Protein AF-A0A1G6YA77-F1 (afdb_monomer)

Radius of gyration: 25.4 Å; Cα contacts (8 Å, |Δi|>4): 31; chains: 1; bounding box: 47×41×62 Å

Sequence (72 aa):
MQMTRVAAAVVLLAALAACTPETPADPPAPAAAPAGVPLDPSRESGLPPAVGSDVIELDENGELVVHRLGDR

Secondary structure (DSSP, 8-state):
--HHHHHHHHHHHHHHHT-----------------PPP--TTS--SSPPSTTPEEEEE-TTS-EEEEE----

Structure (mmCIF, N/CA/C/O backbone):
data_AF-A0A1G6YA77-F1
#
_entry.id   AF-A0A1G6YA77-F1
#
loop_
_atom_site.group_PDB
_atom_site.id
_atom_site.type_symbol
_atom_site.label_atom_id
_atom_site.label_alt_id
_atom_site.label_comp_id
_atom_site.label_asym_id
_atom_site.label_entity_id
_atom_site.label_seq_id
_atom_site.pdbx_PDB_ins_code
_atom_site.Cartn_x
_atom_site.Cartn_y
_atom_site.Cartn_z
_atom_site.occupancy
_atom_site.B_iso_or_equiv
_atom_site.auth_seq_id
_atom_site.auth_comp_id
_atom_site.auth_asym_id
_atom_site.auth_atom_id
_atom_site.pdbx_PDB_model_num
ATOM 1 N N . MET A 1 1 ? -30.141 2.044 45.343 1.00 49.62 1 MET A N 1
ATOM 2 C CA . MET A 1 1 ? -29.249 1.853 44.172 1.00 49.62 1 MET A CA 1
ATOM 3 C C . MET A 1 1 ? -28.992 3.184 43.443 1.00 49.62 1 MET A C 1
ATOM 5 O O . MET A 1 1 ? -29.338 3.323 42.280 1.00 49.62 1 MET A O 1
ATOM 9 N N . GLN A 1 2 ? -28.425 4.193 44.119 1.00 54.38 2 GLN A N 1
ATOM 10 C CA . GLN A 1 2 ? -28.128 5.508 43.507 1.00 54.38 2 GLN A CA 1
ATOM 11 C C . GLN A 1 2 ? -26.627 5.861 43.519 1.00 54.38 2 GLN A C 1
ATOM 13 O O . GLN A 1 2 ? -26.195 6.693 42.731 1.00 54.38 2 GLN A O 1
ATOM 18 N N . MET A 1 3 ? -25.816 5.184 44.342 1.00 54.81 3 MET A N 1
ATOM 19 C CA . MET A 1 3 ? -24.388 5.493 44.518 1.00 54.81 3 MET A CA 1
ATOM 20 C C . MET A 1 3 ? -23.516 5.104 43.313 1.00 54.81 3 MET A C 1
ATOM 22 O O . MET A 1 3 ? -22.506 5.745 43.052 1.00 54.81 3 MET A O 1
ATOM 26 N N . THR A 1 4 ? -23.927 4.113 42.518 1.00 55.62 4 THR A N 1
ATOM 27 C CA . THR A 1 4 ? -23.135 3.615 41.381 1.00 55.62 4 THR A CA 1
ATOM 28 C C . THR A 1 4 ? -23.138 4.555 40.172 1.00 55.62 4 THR A C 1
ATOM 30 O O . THR A 1 4 ? -22.217 4.518 39.363 1.00 55.62 4 THR A O 1
ATOM 33 N N . ARG A 1 5 ? -24.153 5.422 40.040 1.00 57.47 5 ARG A N 1
ATOM 34 C CA . ARG A 1 5 ? -24.283 6.335 38.889 1.00 57.47 5 ARG A CA 1
ATOM 35 C C . ARG A 1 5 ? -23.378 7.563 39.000 1.00 57.47 5 ARG A C 1
ATOM 37 O O . ARG A 1 5 ? -22.933 8.077 37.982 1.00 57.47 5 ARG A O 1
ATOM 44 N N . VAL A 1 6 ? -23.073 7.999 40.223 1.00 58.34 6 VAL A N 1
ATOM 45 C CA . VAL A 1 6 ? -22.227 9.179 40.466 1.00 58.34 6 VAL A CA 1
ATOM 46 C C . VAL A 1 6 ? -20.764 8.873 40.130 1.00 58.34 6 VAL A C 1
ATOM 48 O O . VAL A 1 6 ? -20.107 9.679 39.483 1.00 58.34 6 VAL A O 1
ATOM 51 N N . ALA A 1 7 ? -20.273 7.679 40.480 1.00 56.56 7 ALA A N 1
ATOM 52 C CA . ALA A 1 7 ? -18.891 7.279 40.206 1.00 56.56 7 ALA A CA 1
ATOM 53 C C . ALA A 1 7 ? -18.588 7.185 38.700 1.00 56.56 7 ALA A C 1
ATOM 55 O O . ALA A 1 7 ? -17.555 7.672 38.248 1.00 56.56 7 ALA A O 1
ATOM 56 N N . ALA A 1 8 ? -19.512 6.625 37.911 1.00 58.88 8 ALA A N 1
ATOM 57 C CA . ALA A 1 8 ? -19.344 6.513 36.463 1.00 58.88 8 ALA A CA 1
ATOM 58 C C . ALA A 1 8 ? -19.276 7.888 35.775 1.00 58.88 8 ALA A C 1
ATOM 60 O O . ALA A 1 8 ? -18.464 8.086 34.875 1.00 58.88 8 ALA A O 1
ATOM 61 N N . ALA A 1 9 ? -20.080 8.853 36.234 1.00 59.50 9 ALA A N 1
ATOM 62 C CA . ALA A 1 9 ? -20.087 10.206 35.683 1.00 59.50 9 ALA A CA 1
ATOM 63 C C . ALA A 1 9 ? -18.781 10.967 35.970 1.00 59.50 9 ALA A C 1
ATOM 65 O O . ALA A 1 9 ? -18.279 11.667 35.094 1.00 59.50 9 ALA A O 1
ATOM 66 N N . VAL A 1 10 ? -18.201 10.800 37.166 1.00 59.88 10 VAL A N 1
ATOM 67 C CA . VAL A 1 10 ? -16.928 11.444 37.540 1.00 59.88 10 VAL A CA 1
ATOM 68 C C . VAL A 1 10 ? -15.755 10.879 36.731 1.00 59.88 10 VAL A C 1
ATOM 70 O O . VAL A 1 10 ? -14.919 11.647 36.259 1.00 59.88 10 VAL A O 1
ATOM 73 N N . VAL A 1 11 ? -15.715 9.560 36.512 1.00 60.72 11 VAL A N 1
ATOM 74 C CA . VAL A 1 11 ? -14.678 8.921 35.679 1.00 60.72 11 VAL A CA 1
ATOM 75 C C . VAL A 1 11 ? -14.774 9.387 34.224 1.00 60.72 11 VAL A C 1
ATOM 77 O O . VAL A 1 11 ? -13.751 9.689 33.612 1.00 60.72 11 VAL A O 1
ATOM 80 N N . LEU A 1 12 ? -15.993 9.512 33.685 1.00 59.59 12 LEU A N 1
ATOM 81 C CA . LEU A 1 12 ? -16.197 9.995 32.319 1.00 59.59 12 LEU A CA 1
ATOM 82 C C . LEU A 1 12 ? -15.726 11.450 32.160 1.00 59.59 12 LEU A C 1
ATOM 84 O O . LEU A 1 12 ? -15.038 11.768 31.195 1.00 59.59 12 LEU A O 1
ATOM 88 N N . LEU A 1 13 ? -16.034 12.326 33.125 1.00 58.12 13 LEU A N 1
ATOM 89 C CA . LEU A 1 13 ? -15.628 13.736 33.075 1.00 58.12 13 LEU A CA 1
ATOM 90 C C . LEU A 1 13 ? -14.100 13.909 33.141 1.00 58.12 13 LEU A C 1
ATOM 92 O O . LEU A 1 13 ? -13.546 14.759 32.446 1.00 58.12 13 LEU A O 1
ATOM 96 N N . ALA A 1 14 ? -13.419 13.086 33.943 1.00 58.75 14 ALA A N 1
ATOM 97 C CA . ALA A 1 14 ? -11.960 13.093 34.043 1.00 58.75 14 ALA A CA 1
ATOM 98 C C . ALA A 1 14 ? -11.285 12.635 32.737 1.00 58.75 14 ALA A C 1
ATOM 100 O O . ALA A 1 14 ? -10.271 13.207 32.337 1.00 58.75 14 ALA A O 1
ATOM 101 N N . ALA A 1 15 ? -11.870 11.653 32.043 1.00 58.16 15 ALA A N 1
ATOM 102 C CA . ALA A 1 15 ? -11.367 11.190 30.752 1.00 58.16 15 ALA A CA 1
ATOM 103 C C . ALA A 1 15 ? -11.512 12.254 29.647 1.00 58.16 15 ALA A C 1
ATOM 105 O O . ALA A 1 15 ? -10.619 12.388 28.814 1.00 58.16 15 ALA A O 1
ATOM 106 N N . LEU A 1 16 ? -12.591 13.050 29.663 1.00 56.38 16 LEU A N 1
ATOM 107 C CA . LEU A 1 16 ? -12.760 14.149 28.705 1.00 56.38 16 LEU A CA 1
ATOM 108 C C . LEU A 1 16 ? -11.794 15.315 28.967 1.00 56.38 16 LEU A C 1
ATOM 110 O O . LEU A 1 16 ? -11.301 15.912 28.016 1.00 56.38 16 LEU A O 1
ATOM 114 N N . ALA A 1 17 ? -11.487 15.627 30.230 1.00 53.19 17 ALA A N 1
ATOM 115 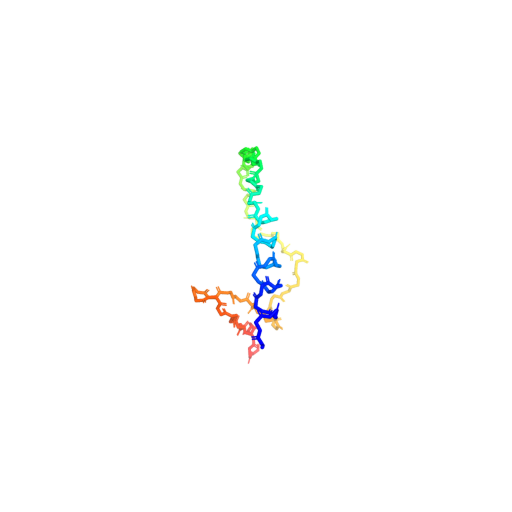C CA . ALA A 1 17 ? -10.567 16.717 30.571 1.00 53.19 17 ALA A CA 1
ATOM 116 C C . ALA A 1 17 ? -9.101 16.419 30.201 1.00 53.19 17 ALA A C 1
ATOM 118 O O . ALA A 1 17 ? -8.345 17.341 29.915 1.00 53.19 17 ALA A O 1
ATOM 119 N N . ALA A 1 18 ? -8.706 15.141 30.176 1.00 54.69 18 ALA A N 1
ATOM 120 C CA . ALA A 1 18 ? -7.384 14.707 29.718 1.00 54.69 18 ALA A CA 1
ATOM 121 C C . ALA A 1 18 ? -7.262 14.648 28.183 1.00 54.69 18 ALA A C 1
ATOM 123 O O . ALA A 1 18 ? -6.167 14.472 27.656 1.00 54.69 18 ALA A O 1
ATOM 124 N N . CYS A 1 19 ? -8.376 14.799 27.462 1.00 46.62 19 CYS A N 1
ATOM 125 C CA . CYS A 1 19 ? -8.422 14.838 26.007 1.00 46.62 19 CYS A CA 1
ATOM 126 C C . CYS A 1 19 ? -8.476 16.293 25.523 1.00 46.62 19 CYS A C 1
ATOM 128 O O . CYS A 1 19 ? -9.327 16.671 24.720 1.00 46.62 19 CYS A O 1
ATOM 130 N N . THR A 1 20 ? -7.588 17.148 26.035 1.00 55.56 20 THR A N 1
ATOM 131 C CA . THR A 1 20 ? -7.287 18.388 25.322 1.00 55.56 20 THR A CA 1
ATOM 132 C C . THR A 1 20 ? -6.461 17.990 24.108 1.00 55.56 20 THR A C 1
ATOM 134 O O . THR A 1 20 ? -5.385 17.419 24.301 1.00 55.56 20 THR A O 1
ATOM 137 N N . PRO A 1 21 ? -6.930 18.235 22.875 1.00 54.84 21 PRO A N 1
ATOM 138 C CA . PRO A 1 21 ? -6.064 18.117 21.722 1.00 54.84 21 PRO A CA 1
ATOM 139 C C . PRO A 1 21 ? -4.957 19.148 21.929 1.00 54.84 21 PRO A C 1
ATOM 141 O O . PRO A 1 21 ? -5.170 20.347 21.761 1.00 54.84 21 PRO A O 1
ATOM 144 N N . GLU A 1 22 ? -3.789 18.698 22.382 1.00 58.72 22 GLU A N 1
ATOM 145 C CA . GLU A 1 22 ? -2.566 19.445 22.154 1.00 58.72 22 GLU A CA 1
ATOM 146 C C . GLU A 1 22 ? -2.504 19.604 20.640 1.00 58.72 22 GLU A C 1
ATOM 148 O O . GLU A 1 22 ? -2.309 18.628 19.915 1.00 58.72 22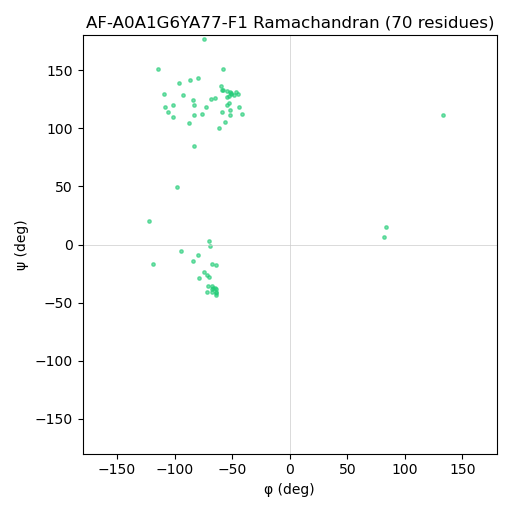 GLU A O 1
ATOM 153 N N . THR A 1 23 ? -2.802 20.810 20.153 1.00 63.09 23 THR A N 1
ATOM 154 C CA . THR A 1 23 ? -2.579 21.165 18.758 1.00 63.09 23 THR A CA 1
ATOM 155 C C . THR A 1 23 ? -1.126 20.807 18.479 1.00 63.09 23 THR A C 1
ATOM 157 O O . THR A 1 23 ? -0.252 21.395 19.125 1.00 63.09 23 THR A O 1
ATOM 160 N N . PRO A 1 24 ? -0.844 19.842 17.583 1.00 64.00 24 PRO A N 1
ATOM 161 C CA . PRO A 1 24 ? 0.522 19.581 17.176 1.00 64.00 24 PRO A CA 1
ATOM 162 C C . PRO A 1 24 ? 1.087 20.923 16.73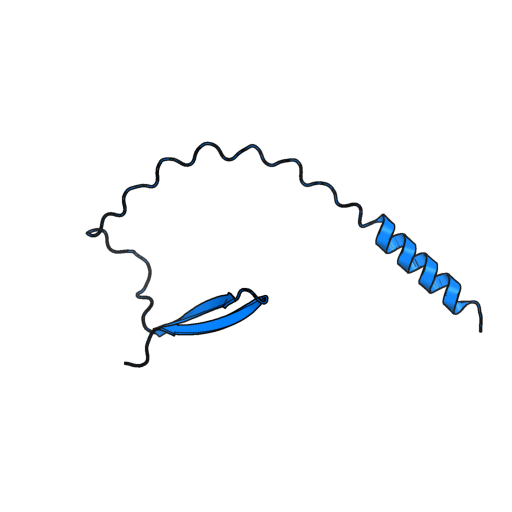2 1.00 64.00 24 PRO A C 1
ATOM 164 O O . PRO A 1 24 ? 0.474 21.592 15.898 1.00 64.00 24 PRO A O 1
ATOM 167 N N . ALA A 1 25 ? 2.178 21.365 17.360 1.00 70.50 25 ALA A N 1
ATOM 168 C CA . ALA A 1 25 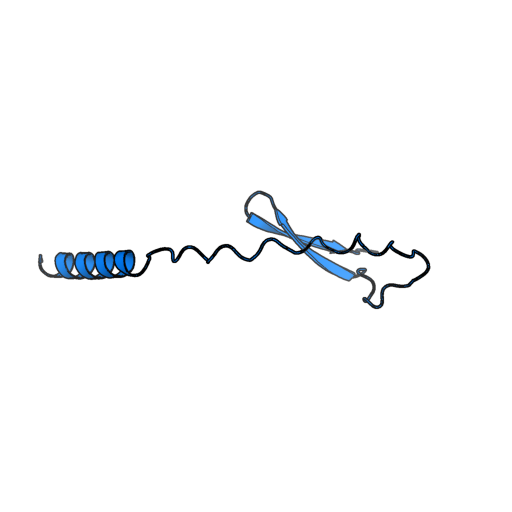? 2.864 22.565 16.916 1.00 70.50 25 ALA A CA 1
ATOM 169 C C . ALA A 1 25 ? 3.054 22.447 15.402 1.00 70.50 25 ALA A C 1
ATOM 171 O O . ALA A 1 25 ? 3.487 21.393 14.932 1.00 70.50 25 ALA A O 1
ATOM 172 N N . ASP A 1 26 ? 2.649 23.488 14.673 1.00 62.66 26 ASP A N 1
ATOM 173 C CA . ASP A 1 26 ? 2.637 23.491 13.214 1.00 62.66 26 ASP A CA 1
ATOM 174 C C . ASP A 1 26 ? 4.032 23.054 12.738 1.00 62.66 26 ASP A C 1
ATOM 176 O O . ASP A 1 26 ? 5.018 23.742 13.047 1.00 62.66 26 ASP A O 1
ATOM 180 N N . PRO A 1 27 ? 4.174 21.862 12.125 1.00 68.06 27 PRO A N 1
ATOM 181 C CA . PRO A 1 27 ? 5.478 21.396 11.702 1.00 68.06 27 PRO A CA 1
ATOM 182 C C . PRO A 1 27 ? 6.025 22.433 10.718 1.00 68.06 27 PRO A C 1
ATOM 184 O O . PRO A 1 27 ? 5.272 22.923 9.872 1.00 68.06 27 PRO A O 1
ATOM 187 N N . PRO A 1 28 ? 7.311 22.817 10.826 1.00 69.94 28 PRO A N 1
ATOM 188 C CA . PRO A 1 28 ? 7.886 23.806 9.927 1.00 69.94 28 PRO A CA 1
ATOM 189 C C . PRO A 1 28 ? 7.576 23.394 8.489 1.00 69.94 28 PRO A C 1
ATOM 191 O O . PRO A 1 28 ? 7.766 22.227 8.134 1.00 69.94 28 PRO A O 1
ATOM 194 N N . ALA A 1 29 ? 7.054 24.341 7.701 1.00 74.38 29 ALA A N 1
ATOM 195 C CA . ALA A 1 29 ? 6.642 24.092 6.326 1.00 74.38 29 ALA A CA 1
ATOM 196 C C . ALA A 1 29 ? 7.728 23.272 5.614 1.00 74.38 29 ALA A C 1
ATOM 198 O O . ALA A 1 29 ? 8.906 23.643 5.715 1.00 74.38 29 ALA A O 1
ATOM 199 N N . PRO A 1 30 ? 7.372 22.155 4.949 1.00 66.00 30 PRO A N 1
ATOM 200 C CA . PRO A 1 30 ? 8.359 21.288 4.333 1.00 66.00 30 PRO A CA 1
ATOM 201 C C . PRO A 1 30 ? 9.219 22.142 3.408 1.00 66.00 30 PRO A C 1
ATOM 203 O O . PRO A 1 30 ? 8.708 22.795 2.495 1.00 66.00 30 PRO A O 1
ATOM 206 N N . ALA A 1 31 ? 10.525 22.181 3.689 1.00 72.19 31 ALA A N 1
ATOM 207 C CA . ALA A 1 31 ? 11.483 22.803 2.792 1.00 72.19 31 ALA A CA 1
ATOM 208 C C . ALA A 1 31 ? 11.231 22.217 1.404 1.00 72.19 31 ALA A C 1
ATOM 210 O O . ALA A 1 31 ? 11.089 20.997 1.292 1.00 72.19 31 ALA A O 1
ATOM 211 N N . ALA A 1 32 ? 11.097 23.087 0.395 1.00 68.31 32 ALA A N 1
ATOM 212 C CA . ALA A 1 32 ? 10.735 22.700 -0.962 1.00 68.31 32 ALA A CA 1
ATOM 213 C C . ALA A 1 32 ? 11.481 21.419 -1.340 1.00 68.31 32 ALA A C 1
ATOM 215 O O . ALA A 1 32 ? 12.714 21.415 -1.398 1.00 68.31 32 ALA A O 1
ATOM 216 N N . ALA A 1 33 ? 10.729 20.323 -1.496 1.00 67.75 33 ALA A N 1
ATOM 217 C CA . ALA A 1 3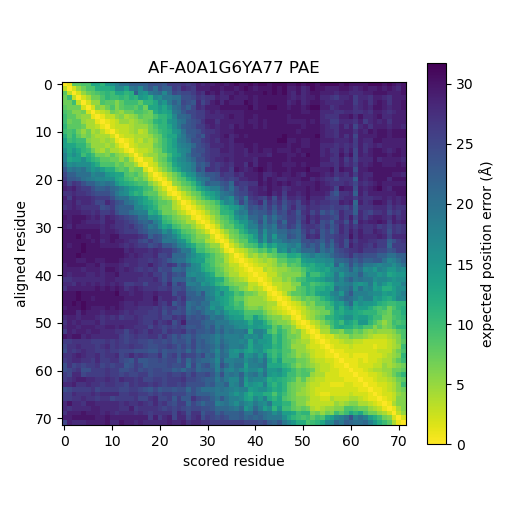3 ? 11.316 19.038 -1.817 1.00 67.75 33 ALA A CA 1
ATOM 218 C C . ALA A 1 33 ? 12.167 19.236 -3.077 1.00 67.75 33 ALA A C 1
ATOM 220 O O . ALA A 1 33 ? 11.690 19.883 -4.019 1.00 67.75 33 ALA A O 1
ATOM 221 N N . PRO A 1 34 ? 13.424 18.754 -3.102 1.00 64.19 34 PRO A N 1
ATOM 222 C CA . PRO A 1 34 ? 14.221 18.831 -4.313 1.00 64.19 34 PRO A CA 1
ATOM 223 C C . PRO A 1 34 ? 13.383 18.237 -5.443 1.00 64.19 34 PRO A C 1
ATOM 225 O O . PRO A 1 34 ? 12.765 17.187 -5.252 1.00 64.19 34 PRO A O 1
ATOM 228 N N . ALA A 1 35 ? 13.305 18.951 -6.571 1.00 70.44 35 ALA A N 1
ATOM 229 C CA . ALA A 1 35 ? 12.580 18.492 -7.749 1.00 70.44 35 ALA A CA 1
ATOM 230 C C . ALA A 1 35 ? 12.934 17.018 -7.967 1.00 70.44 35 ALA A C 1
ATOM 232 O O . ALA A 1 35 ? 14.119 16.690 -8.059 1.00 70.44 35 ALA A O 1
ATOM 233 N N . GLY A 1 36 ? 11.919 16.147 -7.900 1.00 62.41 36 GLY A N 1
ATOM 234 C CA . GLY A 1 36 ? 12.110 14.703 -7.823 1.00 62.41 36 GLY A CA 1
ATOM 235 C C . GLY A 1 36 ? 13.134 14.248 -8.854 1.00 62.41 36 GLY A C 1
ATOM 236 O O . GLY A 1 36 ? 13.074 14.666 -10.011 1.00 62.41 36 GLY A O 1
ATOM 237 N N . VAL A 1 37 ? 14.109 13.448 -8.418 1.00 76.19 37 VAL A N 1
ATOM 238 C CA . VAL A 1 37 ? 15.131 12.917 -9.322 1.00 76.19 37 VAL A CA 1
ATOM 239 C C . VAL A 1 37 ? 14.404 12.213 -10.469 1.00 76.19 37 VAL A C 1
ATOM 241 O O . VAL A 1 37 ? 13.539 11.377 -10.189 1.00 76.19 37 VAL A O 1
ATOM 244 N N . PRO A 1 38 ? 14.708 12.545 -11.736 1.00 77.31 38 PRO A N 1
ATOM 245 C CA . PRO A 1 38 ? 14.094 11.879 -12.871 1.00 77.31 38 PRO A CA 1
ATOM 246 C C . PRO A 1 38 ? 14.262 10.368 -12.730 1.00 77.31 38 PRO A C 1
ATOM 248 O O . PRO A 1 38 ? 15.371 9.883 -12.496 1.00 77.31 38 PRO A O 1
ATOM 251 N N . LEU A 1 39 ? 13.156 9.634 -12.843 1.00 76.44 39 LEU A N 1
ATOM 252 C CA . LEU A 1 39 ? 13.181 8.178 -12.902 1.00 76.44 39 LEU A CA 1
ATOM 253 C C . LEU A 1 39 ? 14.028 7.767 -14.113 1.00 76.44 39 LEU A C 1
ATOM 255 O O . LEU A 1 39 ? 13.658 8.050 -15.250 1.00 76.44 39 LEU A O 1
ATOM 259 N N . ASP A 1 40 ? 15.173 7.133 -13.864 1.00 83.88 40 ASP A N 1
ATOM 260 C CA . ASP A 1 40 ? 16.001 6.535 -14.908 1.00 83.88 40 ASP A CA 1
ATOM 261 C C . ASP A 1 40 ? 15.443 5.140 -15.236 1.00 83.88 40 ASP A C 1
ATOM 263 O O . ASP A 1 40 ? 15.543 4.247 -14.391 1.00 83.88 40 ASP A O 1
ATOM 267 N N . PRO A 1 41 ? 14.863 4.920 -16.432 1.00 76.44 41 PRO A N 1
ATOM 268 C CA . PRO A 1 41 ? 14.283 3.630 -16.803 1.00 76.44 41 PRO A CA 1
ATOM 269 C C . PRO A 1 41 ? 15.331 2.522 -16.973 1.00 76.44 41 PRO A C 1
ATOM 271 O O . PRO A 1 41 ? 14.972 1.348 -16.976 1.00 76.44 41 PRO A O 1
ATOM 274 N N . SER A 1 42 ? 16.613 2.873 -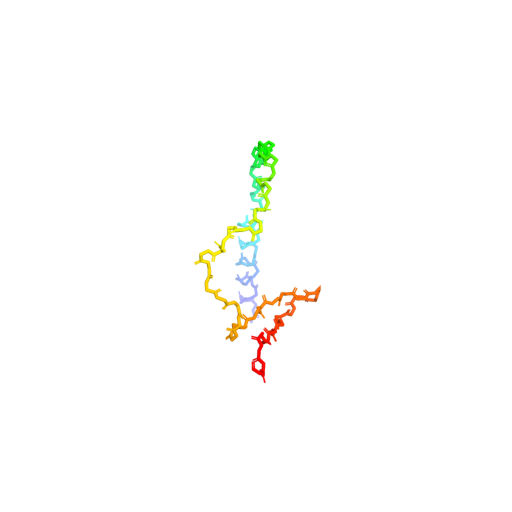17.121 1.00 77.31 42 SER A N 1
ATOM 275 C CA . SER A 1 42 ? 17.711 1.902 -17.235 1.00 77.31 42 SER A CA 1
ATOM 276 C C . SER A 1 42 ? 18.206 1.431 -15.868 1.00 77.31 42 SER A C 1
ATOM 278 O O . SER A 1 42 ? 18.960 0.462 -15.776 1.00 77.31 42 SER A O 1
ATOM 280 N N . ARG A 1 43 ? 17.814 2.131 -14.799 1.00 80.50 43 ARG A N 1
ATOM 281 C CA . ARG A 1 43 ? 18.191 1.796 -13.433 1.00 80.50 43 ARG A CA 1
ATOM 282 C C . ARG A 1 43 ? 17.185 0.795 -12.883 1.00 80.50 43 ARG A C 1
ATOM 284 O O . ARG A 1 43 ? 16.067 1.15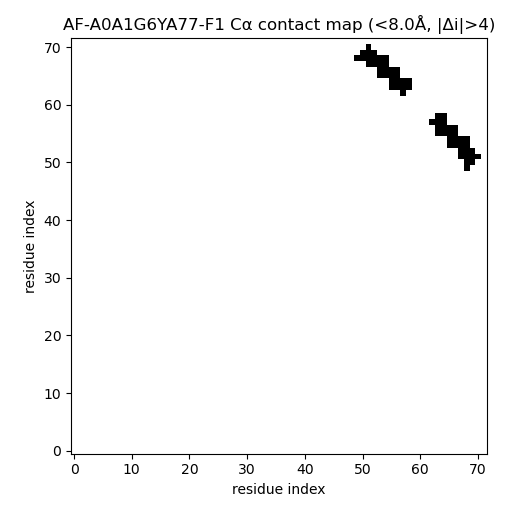9 -12.528 1.00 80.50 43 ARG A O 1
ATOM 291 N N . GLU A 1 44 ? 17.591 -0.467 -12.793 1.00 72.19 44 GLU A N 1
ATOM 292 C CA . GLU A 1 44 ? 16.770 -1.483 -12.138 1.00 72.19 44 GLU A CA 1
ATOM 293 C C . GLU A 1 44 ? 16.500 -1.092 -10.677 1.00 72.19 44 GLU A C 1
ATOM 295 O O . GLU A 1 44 ? 17.397 -0.680 -9.933 1.00 72.19 44 GLU A O 1
ATOM 300 N N . SER A 1 45 ? 15.235 -1.206 -10.269 1.00 69.88 45 SER A N 1
ATOM 301 C CA . SER A 1 45 ? 14.851 -1.090 -8.867 1.00 69.88 45 SER A CA 1
ATOM 302 C C . SER A 1 45 ? 15.470 -2.259 -8.105 1.00 69.88 45 SER A C 1
ATOM 304 O O . SER A 1 45 ? 15.257 -3.410 -8.466 1.00 69.88 45 SER A O 1
ATOM 306 N N . GLY A 1 46 ? 16.213 -1.985 -7.031 1.00 74.31 46 GLY A N 1
ATOM 307 C CA . GLY A 1 46 ? 16.747 -3.032 -6.149 1.00 74.31 46 GLY A CA 1
ATOM 308 C C . GLY A 1 46 ? 15.676 -3.743 -5.311 1.00 74.31 46 GLY A C 1
ATOM 309 O O . GLY A 1 46 ? 16.011 -4.556 -4.452 1.00 74.31 46 GLY A O 1
ATOM 310 N N . LEU A 1 47 ? 14.400 -3.403 -5.509 1.00 72.12 47 LEU A N 1
ATOM 311 C CA . LEU A 1 47 ? 13.278 -4.073 -4.874 1.00 72.12 47 LEU A CA 1
ATOM 312 C C . LEU A 1 47 ? 12.970 -5.384 -5.608 1.00 72.12 47 LEU A C 1
ATOM 314 O O . LEU A 1 47 ? 13.067 -5.438 -6.835 1.00 72.12 47 LEU A O 1
ATOM 318 N N . PRO A 1 48 ? 12.578 -6.436 -4.874 1.00 68.94 48 PRO A N 1
ATOM 319 C CA . PRO A 1 48 ? 12.152 -7.678 -5.495 1.00 68.94 48 PRO A CA 1
ATOM 320 C C . PRO A 1 48 ? 10.964 -7.428 -6.441 1.00 68.94 48 PRO A C 1
ATOM 322 O O . PRO A 1 48 ? 10.176 -6.503 -6.216 1.00 68.94 48 PRO A O 1
ATOM 325 N N . PRO A 1 49 ? 10.816 -8.244 -7.499 1.00 72.81 49 PRO A N 1
ATOM 326 C CA . PRO A 1 49 ? 9.681 -8.133 -8.402 1.00 72.81 49 PRO A CA 1
ATOM 327 C C . PRO A 1 49 ? 8.377 -8.288 -7.613 1.00 72.81 49 PRO A C 1
ATOM 329 O O . PRO A 1 49 ? 8.225 -9.219 -6.830 1.00 72.81 49 PRO A O 1
ATOM 332 N N . ALA A 1 50 ? 7.417 -7.392 -7.850 1.00 69.88 50 ALA A N 1
ATOM 333 C CA . ALA A 1 50 ? 6.112 -7.417 -7.183 1.00 69.88 50 ALA A CA 1
ATOM 334 C C . ALA A 1 50 ? 5.221 -8.605 -7.613 1.00 69.88 50 ALA A C 1
ATOM 336 O O . ALA A 1 50 ? 4.112 -8.765 -7.113 1.00 69.88 50 ALA A O 1
ATOM 337 N N . VAL A 1 51 ? 5.695 -9.443 -8.541 1.00 70.38 51 VAL A N 1
ATOM 338 C CA . VAL A 1 51 ? 5.000 -10.653 -8.992 1.00 70.38 51 VAL A CA 1
ATOM 339 C C . VAL A 1 51 ? 4.973 -11.673 -7.853 1.00 70.38 51 VAL A C 1
ATOM 341 O O . VAL A 1 51 ? 6.011 -12.020 -7.294 1.00 70.38 51 VAL A O 1
ATOM 344 N N . GLY A 1 52 ? 3.779 -12.142 -7.503 1.00 68.38 52 GLY A N 1
ATOM 345 C CA . GLY A 1 52 ? 3.526 -13.003 -6.348 1.00 68.38 52 GLY A CA 1
ATOM 346 C C . GLY A 1 52 ? 3.404 -12.249 -5.020 1.00 68.38 52 GLY A C 1
ATOM 347 O O . GLY A 1 52 ? 3.324 -12.893 -3.977 1.00 68.38 52 GLY A O 1
ATOM 348 N N . SER A 1 53 ? 3.400 -10.911 -5.041 1.00 70.38 53 SER A N 1
ATOM 349 C CA . SER A 1 53 ? 3.160 -10.088 -3.851 1.00 70.38 53 SER A CA 1
ATOM 350 C C . SER A 1 53 ? 1.690 -9.669 -3.772 1.00 70.38 53 SER A C 1
ATOM 352 O O . SER A 1 53 ? 1.078 -9.302 -4.776 1.00 70.38 53 SER A O 1
ATOM 354 N N . ASP A 1 54 ? 1.126 -9.702 -2.567 1.00 83.56 54 ASP A N 1
ATOM 355 C CA . ASP A 1 54 ? -0.199 -9.150 -2.294 1.00 83.56 54 ASP A CA 1
ATOM 356 C C . ASP A 1 54 ? -0.055 -7.638 -2.025 1.00 83.56 54 ASP A C 1
ATOM 358 O O . ASP A 1 54 ? 0.719 -7.220 -1.160 1.00 83.56 54 ASP A O 1
ATOM 362 N N . VAL A 1 55 ? -0.778 -6.809 -2.780 1.00 85.31 55 VAL A N 1
ATOM 363 C CA . VAL A 1 55 ? -0.879 -5.361 -2.548 1.00 85.31 55 VAL A CA 1
ATOM 364 C C . VAL A 1 55 ? -2.088 -5.108 -1.665 1.00 85.31 55 VAL A C 1
ATOM 366 O O . VAL A 1 55 ? -3.179 -5.590 -1.955 1.00 85.31 55 VAL A O 1
ATOM 369 N N . ILE A 1 56 ? -1.891 -4.361 -0.583 1.00 87.75 56 ILE A N 1
ATOM 370 C CA . ILE A 1 56 ? -2.960 -3.992 0.342 1.00 87.75 56 ILE A CA 1
ATOM 371 C C . ILE A 1 56 ? -3.250 -2.508 0.142 1.00 87.75 56 ILE A C 1
ATOM 373 O O . ILE A 1 56 ? -2.371 -1.673 0.363 1.00 87.75 56 ILE A O 1
ATOM 377 N N . GLU A 1 57 ? -4.472 -2.195 -0.266 1.00 91.38 57 GLU A N 1
ATOM 378 C CA . GLU A 1 57 ? -4.967 -0.829 -0.429 1.00 91.38 57 GLU A CA 1
ATOM 379 C C . GLU A 1 57 ? -6.083 -0.558 0.580 1.00 91.38 57 GLU A C 1
ATOM 381 O O . GLU A 1 57 ? -6.784 -1.470 1.013 1.00 91.38 57 GLU A O 1
ATOM 386 N N . LEU A 1 58 ? -6.225 0.703 0.979 1.00 95.25 58 LEU A N 1
ATOM 387 C CA . LEU A 1 58 ? -7.355 1.166 1.772 1.00 95.25 58 LEU A CA 1
ATOM 388 C C . LEU A 1 58 ? -8.313 1.878 0.819 1.00 95.25 58 LEU A C 1
ATOM 390 O O . LEU A 1 58 ? -7.904 2.840 0.162 1.00 95.25 58 LEU A O 1
ATOM 394 N N . ASP A 1 59 ? -9.546 1.398 0.712 1.00 92.81 59 ASP A N 1
ATOM 395 C CA . ASP A 1 59 ? -10.543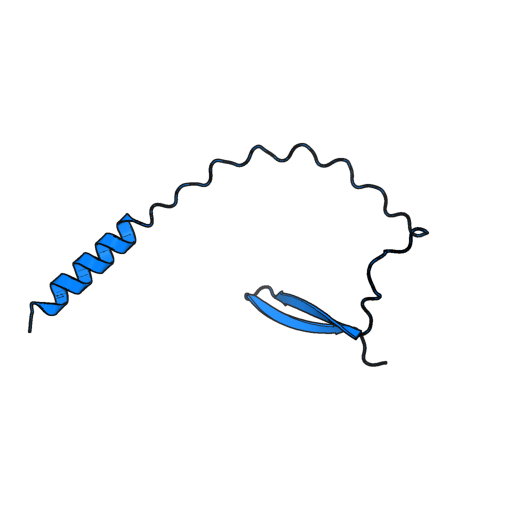 2.018 -0.156 1.00 92.81 59 ASP A CA 1
ATOM 396 C C . ASP A 1 59 ? -11.085 3.335 0.437 1.00 92.81 59 ASP A C 1
ATOM 398 O O . ASP A 1 59 ? -10.747 3.752 1.549 1.00 92.81 59 ASP A O 1
ATOM 402 N N . GLU A 1 60 ? -11.952 4.011 -0.317 1.00 93.12 60 GLU A N 1
ATOM 403 C CA . GLU A 1 60 ? -12.580 5.273 0.100 1.00 93.12 60 GLU A CA 1
ATOM 404 C C . GLU A 1 60 ? -13.497 5.143 1.330 1.00 93.12 60 GLU A C 1
ATOM 406 O O . GLU A 1 60 ? -13.803 6.141 1.986 1.00 93.12 60 GLU A O 1
ATOM 411 N N . ASN A 1 61 ? -13.908 3.919 1.664 1.00 95.38 61 ASN A N 1
ATOM 412 C CA . ASN A 1 61 ? -14.757 3.596 2.805 1.00 95.38 61 ASN A CA 1
ATOM 413 C C . ASN A 1 61 ? -13.938 3.202 4.045 1.00 95.38 61 ASN A C 1
ATOM 415 O O . ASN A 1 61 ? -14.509 3.035 5.124 1.00 95.38 61 ASN A O 1
ATOM 419 N N . GLY A 1 62 ? -12.612 3.086 3.915 1.00 94.00 62 GLY A N 1
ATOM 420 C CA . GLY A 1 62 ? -11.723 2.619 4.975 1.00 94.00 62 GLY A CA 1
ATOM 421 C C . GLY A 1 62 ? -11.623 1.095 5.073 1.00 94.00 62 GLY A C 1
ATOM 422 O O . GLY A 1 62 ? -11.145 0.586 6.088 1.00 94.00 62 GLY A O 1
ATOM 423 N N . GLU A 1 63 ? -12.060 0.366 4.049 1.00 95.75 63 GLU A N 1
ATOM 424 C CA . GLU A 1 63 ? -11.931 -1.085 3.961 1.00 95.75 63 GLU A CA 1
ATOM 425 C C . GLU A 1 63 ? -10.580 -1.473 3.354 1.00 95.75 63 GLU A C 1
ATOM 427 O O . GLU A 1 63 ? -10.076 -0.843 2.422 1.00 95.75 63 GLU A O 1
ATOM 432 N N . LEU A 1 64 ? -9.983 -2.540 3.889 1.00 93.50 64 LEU A N 1
ATOM 433 C CA . LEU A 1 64 ? -8.735 -3.090 3.367 1.00 93.50 64 LEU A CA 1
ATOM 434 C C . LEU A 1 64 ? -9.028 -4.023 2.192 1.00 93.50 64 LEU A C 1
ATOM 436 O O . LEU A 1 64 ? -9.683 -5.056 2.351 1.00 93.50 64 LEU A O 1
ATOM 440 N N . VAL A 1 65 ? -8.479 -3.697 1.028 1.00 92.44 65 VAL A N 1
ATOM 441 C CA . VAL A 1 65 ? -8.603 -4.481 -0.201 1.00 92.44 65 VAL A CA 1
ATOM 442 C C . VAL A 1 65 ? -7.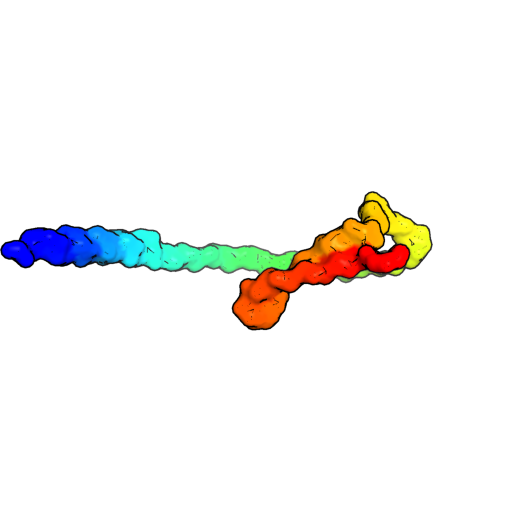263 -5.132 -0.517 1.00 92.44 65 VAL A C 1
ATOM 444 O O . VAL A 1 65 ? -6.223 -4.476 -0.534 1.00 92.44 65 VAL A O 1
ATOM 447 N N . VAL A 1 66 ? -7.281 -6.443 -0.760 1.00 89.00 66 VAL A N 1
ATOM 448 C CA . VAL A 1 66 ? -6.081 -7.218 -1.095 1.00 89.00 66 VAL A CA 1
ATOM 449 C C . VAL A 1 66 ? -6.094 -7.554 -2.582 1.00 89.00 66 VAL A C 1
ATOM 451 O O . VAL A 1 66 ? -6.935 -8.324 -3.050 1.00 89.00 66 VAL A O 1
ATOM 454 N N . HIS A 1 67 ? -5.139 -7.002 -3.323 1.00 85.62 67 HIS A N 1
ATOM 455 C CA . HIS A 1 67 ? -4.912 -7.278 -4.735 1.00 85.62 67 HIS A CA 1
ATOM 456 C C . HIS A 1 67 ? -3.734 -8.235 -4.884 1.00 85.62 67 HIS A C 1
ATOM 458 O O . HIS A 1 67 ? -2.579 -7.864 -4.678 1.00 85.62 67 HIS A O 1
ATOM 464 N N . ARG A 1 68 ? -4.010 -9.477 -5.278 1.00 80.50 68 ARG A N 1
ATOM 465 C CA . ARG A 1 68 ? -2.954 -10.439 -5.591 1.00 80.50 68 ARG A CA 1
ATOM 466 C C . ARG A 1 68 ? -2.356 -10.125 -6.957 1.00 80.50 68 ARG A C 1
ATOM 468 O O . ARG A 1 68 ? -3.021 -10.287 -7.982 1.00 80.50 68 ARG A O 1
ATOM 475 N N . LEU A 1 69 ? -1.097 -9.697 -6.990 1.00 75.69 69 LEU A N 1
ATOM 476 C CA . LEU A 1 69 ? -0.372 -9.514 -8.245 1.00 75.69 69 LEU A CA 1
ATOM 477 C C . LEU A 1 69 ? 0.214 -10.854 -8.702 1.00 75.69 69 LEU A C 1
ATOM 479 O O . LEU A 1 69 ? 1.376 -11.149 -8.448 1.00 75.69 69 LEU A O 1
ATOM 483 N N . GLY A 1 70 ? -0.586 -11.657 -9.406 1.00 67.12 70 GLY A N 1
ATOM 484 C CA . GLY A 1 70 ? -0.098 -12.812 -10.168 1.00 67.12 70 GLY A CA 1
ATOM 485 C C . GLY A 1 70 ? -0.901 -14.090 -9.955 1.00 67.12 70 GLY A C 1
ATOM 486 O O . GLY A 1 70 ? -0.805 -14.703 -8.901 1.00 67.12 70 GLY A O 1
ATOM 487 N N . ASP A 1 71 ? -1.607 -14.519 -11.004 1.00 65.31 71 ASP A N 1
ATOM 488 C CA . ASP A 1 71 ? -2.186 -15.869 -11.122 1.00 65.31 71 ASP A CA 1
ATOM 489 C C . ASP A 1 71 ? -1.680 -16.604 -12.389 1.00 65.31 71 ASP A C 1
ATOM 491 O O . ASP A 1 71 ? -2.308 -17.550 -12.869 1.00 65.31 71 ASP A O 1
ATOM 495 N N . ARG A 1 72 ? -0.549 -16.175 -12.969 1.00 54.53 72 ARG A N 1
ATOM 496 C CA . ARG A 1 72 ? 0.132 -16.871 -14.075 1.00 54.53 72 ARG A CA 1
ATOM 497 C C . ARG A 1 72 ? 1.642 -16.803 -13.947 1.00 54.53 72 ARG A C 1
ATOM 499 O O . ARG A 1 72 ? 2.135 -15.703 -13.620 1.00 54.53 72 ARG A O 1
#

pLDDT: mean 70.27, std 12.92, range [46.62, 95.75]

Foldseek 3Di:
DPVVVVVVVVVVVVVVVVPDPPPPDDPPDPDPDPPPDPDDPVDDDPDDPCQQPWDWDQDPVRDTDTDGRDPD

Mean predicted aligned error: 19.29 Å

Solvent-accessible surface area (backbone atoms only — not comparable to full-atom values): 5015 Å² total; per-residue (Å²): 144,66,73,71,63,57,57,56,52,54,56,51,53,54,57,55,68,71,60,63,80,74,72,74,73,80,71,76,76,77,71,80,72,72,77,72,78,77,84,57,88,85,58,77,70,93,62,79,76,63,70,74,37,74,45,78,45,70,49,99,85,72,47,82,43,79,46,72,38,64,96,124

Organism: NCBI:txid675864